Protein AF-A0A7J2QYZ5-F1 (afdb_monomer)

pLDDT: mean 73.88, std 9.66, range [44.34, 86.38]

Structure (mmCIF, N/CA/C/O backbone):
data_AF-A0A7J2QYZ5-F1
#
_entry.id   AF-A0A7J2QYZ5-F1
#
loop_
_atom_site.group_PDB
_atom_site.id
_atom_site.type_symbol
_atom_site.label_atom_id
_atom_site.label_alt_id
_atom_site.label_comp_id
_atom_site.label_asym_id
_atom_site.label_entity_id
_atom_site.label_seq_id
_atom_site.pdbx_PDB_ins_code
_atom_site.Cartn_x
_atom_site.Cartn_y
_atom_site.Cartn_z
_atom_site.occupancy
_atom_site.B_iso_or_equiv
_atom_site.auth_se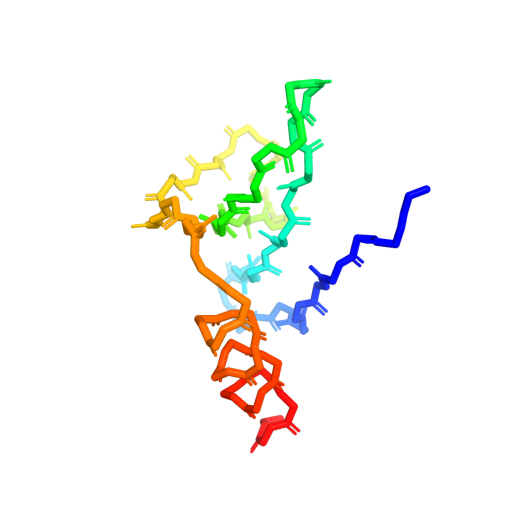q_id
_atom_site.auth_comp_id
_atom_site.auth_asym_id
_atom_site.auth_atom_id
_atom_site.pdbx_PDB_model_num
ATOM 1 N N . MET A 1 1 ? 2.841 10.481 8.205 1.00 48.09 1 MET A N 1
ATOM 2 C CA . MET A 1 1 ? 2.003 9.277 7.996 1.00 48.09 1 MET A CA 1
ATOM 3 C C . MET A 1 1 ? 2.897 8.172 7.443 1.00 48.09 1 MET A C 1
ATOM 5 O O . MET A 1 1 ? 3.578 8.436 6.461 1.00 48.09 1 MET A O 1
ATOM 9 N N . LYS A 1 2 ? 2.999 7.001 8.092 1.00 48.19 2 LYS A N 1
ATOM 10 C CA . LYS A 1 2 ? 3.821 5.887 7.576 1.00 48.19 2 LYS A CA 1
ATOM 11 C C . LYS A 1 2 ? 3.104 5.286 6.367 1.00 48.19 2 LYS A C 1
ATOM 13 O O . LYS A 1 2 ? 2.046 4.691 6.523 1.00 48.19 2 LYS A O 1
ATOM 18 N N . ILE A 1 3 ? 3.652 5.506 5.178 1.00 62.69 3 ILE A N 1
ATOM 19 C CA . ILE A 1 3 ? 3.153 4.914 3.939 1.00 62.69 3 ILE A CA 1
ATOM 20 C C . ILE A 1 3 ? 3.880 3.579 3.784 1.00 62.69 3 ILE A C 1
ATOM 22 O O . ILE A 1 3 ? 5.093 3.570 3.580 1.00 62.69 3 ILE A O 1
ATOM 26 N N . TYR A 1 4 ? 3.165 2.465 3.921 1.00 71.38 4 TYR A N 1
ATOM 27 C CA . TYR A 1 4 ? 3.727 1.145 3.636 1.00 71.38 4 TYR A CA 1
ATOM 28 C C . TYR A 1 4 ? 3.777 0.968 2.122 1.00 71.38 4 TYR A C 1
ATOM 30 O O . TYR A 1 4 ? 2.757 1.165 1.459 1.00 71.38 4 TYR A O 1
ATOM 38 N N . LYS A 1 5 ? 4.959 0.657 1.582 1.00 75.81 5 LYS A N 1
ATOM 39 C CA . LYS A 1 5 ? 5.181 0.449 0.149 1.00 75.81 5 LYS A CA 1
ATOM 40 C C . LYS A 1 5 ? 5.996 -0.814 -0.074 1.00 75.81 5 LYS A C 1
ATOM 42 O O . LYS A 1 5 ? 7.004 -0.997 0.606 1.00 75.81 5 LYS A O 1
ATOM 47 N N . THR A 1 6 ? 5.596 -1.646 -1.028 1.00 79.12 6 THR A N 1
ATOM 48 C CA . THR A 1 6 ? 6.445 -2.757 -1.481 1.00 79.12 6 THR A CA 1
ATOM 49 C C . THR A 1 6 ? 7.552 -2.239 -2.396 1.00 79.12 6 THR A C 1
ATOM 51 O O . THR A 1 6 ? 7.476 -1.125 -2.925 1.00 79.12 6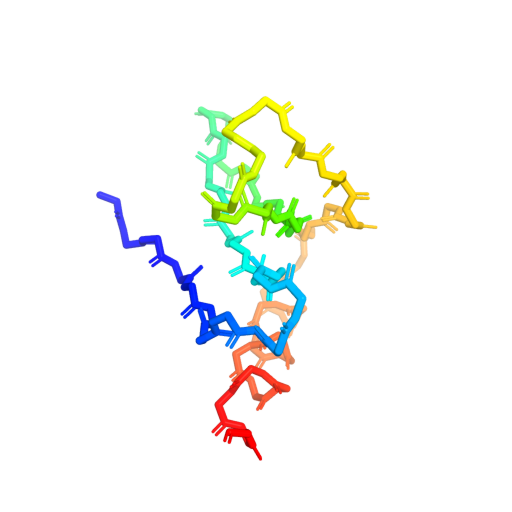 THR A O 1
ATOM 54 N N . LYS A 1 7 ? 8.571 -3.071 -2.638 1.00 81.31 7 LYS A N 1
ATOM 55 C CA . LYS A 1 7 ? 9.465 -2.853 -3.778 1.00 81.31 7 LYS A CA 1
ATOM 56 C C . LYS A 1 7 ? 8.660 -2.949 -5.086 1.00 81.31 7 LYS A C 1
ATOM 58 O O . LYS A 1 7 ? 7.721 -3.749 -5.149 1.00 81.31 7 LYS A O 1
ATOM 63 N N . PRO A 1 8 ? 8.993 -2.136 -6.099 1.00 84.69 8 PRO A N 1
ATOM 64 C CA . PRO A 1 8 ? 8.423 -2.285 -7.427 1.00 84.69 8 PRO A CA 1
ATOM 65 C C . PRO A 1 8 ? 8.871 -3.597 -8.069 1.00 84.69 8 PRO A C 1
ATOM 67 O O . PRO A 1 8 ? 10.012 -4.027 -7.897 1.00 84.69 8 PRO A O 1
ATOM 70 N N . ASP A 1 9 ? 7.960 -4.229 -8.803 1.00 84.75 9 ASP A N 1
ATOM 71 C CA . ASP A 1 9 ? 8.263 -5.386 -9.637 1.00 84.75 9 ASP A CA 1
ATOM 72 C C . ASP A 1 9 ? 9.002 -4.986 -10.930 1.00 84.75 9 ASP A C 1
ATOM 74 O O . ASP A 1 9 ? 9.270 -3.809 -11.190 1.00 84.75 9 ASP A O 1
ATOM 7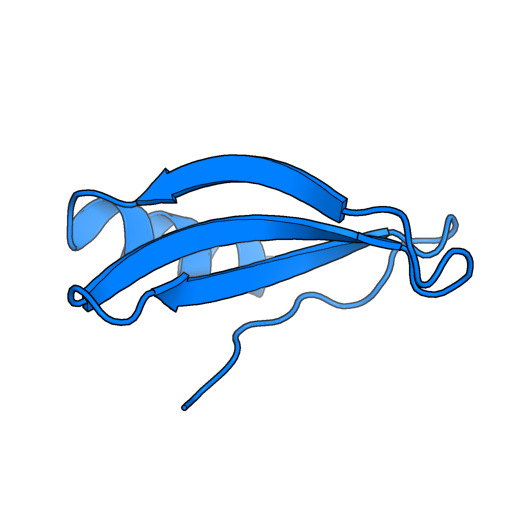8 N N . LYS A 1 10 ? 9.316 -5.975 -11.780 1.00 85.19 10 LYS A N 1
ATOM 79 C CA . LYS A 1 10 ? 9.985 -5.757 -13.079 1.00 85.19 10 LYS A CA 1
ATOM 80 C C . LYS A 1 10 ? 9.207 -4.859 -14.053 1.00 85.19 10 LYS A C 1
ATOM 82 O O . LYS A 1 10 ? 9.785 -4.384 -15.023 1.00 85.19 10 LYS A O 1
ATOM 87 N N . TYR A 1 11 ? 7.915 -4.641 -13.814 1.00 85.12 11 TYR A N 1
ATOM 88 C CA . TYR A 1 11 ? 7.043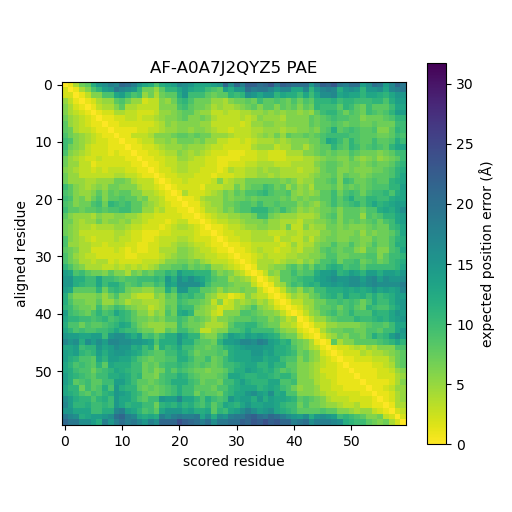 -3.772 -14.604 1.00 85.12 11 TYR A CA 1
ATOM 89 C C . TYR A 1 11 ? 6.827 -2.403 -13.934 1.00 85.12 11 TYR A C 1
ATOM 91 O O . TYR A 1 11 ? 6.110 -1.553 -14.467 1.00 85.12 11 TYR A O 1
ATOM 99 N N . GLY A 1 12 ? 7.458 -2.167 -12.780 1.00 82.94 12 GLY A N 1
ATOM 100 C CA . GLY A 1 12 ? 7.376 -0.924 -12.027 1.00 82.94 12 GLY A CA 1
ATOM 101 C C . GLY A 1 12 ? 6.166 -0.822 -11.099 1.00 82.94 12 GLY A C 1
ATOM 102 O O . GLY A 1 12 ? 5.950 0.249 -10.530 1.00 82.94 12 GLY A O 1
ATOM 103 N N . TRP A 1 13 ? 5.377 -1.885 -10.928 1.00 85.00 13 TRP A N 1
ATOM 104 C CA . TRP A 1 13 ? 4.212 -1.883 -10.042 1.00 85.00 13 TRP A CA 1
ATOM 105 C C . TRP A 1 13 ? 4.607 -2.179 -8.598 1.00 85.00 13 TRP A C 1
ATOM 107 O O . TRP A 1 13 ? 5.353 -3.114 -8.323 1.00 85.00 13 TRP A O 1
ATOM 117 N N . TYR A 1 14 ? 4.065 -1.409 -7.660 1.00 84.75 14 TYR A N 1
ATOM 118 C CA . TYR A 1 14 ? 4.211 -1.625 -6.223 1.00 84.75 14 TYR A CA 1
ATOM 119 C C . TYR A 1 14 ? 2.900 -1.340 -5.496 1.00 84.75 14 TYR A C 1
ATOM 121 O O . TYR A 1 14 ? 2.082 -0.536 -5.943 1.00 84.75 14 TYR A O 1
ATOM 129 N N . PHE A 1 15 ? 2.704 -1.991 -4.354 1.00 83.69 15 PHE A N 1
ATOM 130 C CA . PHE A 1 15 ? 1.566 -1.739 -3.483 1.00 83.69 15 PHE A CA 1
ATOM 131 C C . PHE A 1 15 ? 1.866 -0.603 -2.512 1.00 83.69 15 PHE A C 1
ATOM 133 O O . PHE A 1 15 ? 3.005 -0.420 -2.082 1.00 83.69 15 PHE A O 1
ATOM 140 N N . VAL A 1 16 ? 0.831 0.158 -2.167 1.00 82.94 16 VAL A N 1
ATOM 141 C CA . VAL A 1 16 ? 0.867 1.312 -1.274 1.00 82.94 16 VAL A CA 1
ATOM 142 C C . VAL A 1 16 ? -0.362 1.279 -0.378 1.00 82.94 16 VAL A C 1
ATOM 144 O O . VAL A 1 16 ? -1.477 1.193 -0.879 1.00 82.94 16 VAL A O 1
ATOM 147 N N . ILE A 1 17 ? -0.180 1.414 0.935 1.00 81.81 17 ILE A N 1
ATOM 148 C CA . ILE A 1 17 ? -1.298 1.641 1.860 1.00 81.81 17 ILE A CA 1
ATOM 149 C C . ILE A 1 17 ? -1.444 3.144 2.104 1.00 81.81 17 ILE A C 1
ATOM 151 O O . ILE A 1 17 ? -0.520 3.791 2.608 1.00 81.81 17 ILE A O 1
ATOM 155 N N . HIS A 1 18 ? -2.607 3.694 1.760 1.00 79.44 18 HIS A N 1
ATOM 156 C CA . HIS A 1 18 ? -2.985 5.078 2.035 1.00 79.44 18 HIS A CA 1
ATOM 157 C C . HIS A 1 18 ? -3.951 5.116 3.223 1.00 79.44 18 HIS A C 1
ATOM 159 O O . HIS A 1 18 ? -4.875 4.315 3.288 1.00 79.44 18 HIS A O 1
ATOM 165 N N . LYS A 1 19 ? -3.755 6.051 4.159 1.00 72.25 19 LYS A N 1
ATOM 166 C CA . LYS A 1 19 ? -4.757 6.382 5.179 1.00 72.25 19 LYS A CA 1
ATOM 167 C C . LYS A 1 19 ? -5.546 7.621 4.761 1.00 72.25 19 LYS A C 1
ATOM 169 O O . LYS A 1 19 ? -4.967 8.701 4.660 1.00 72.25 19 LYS A O 1
ATOM 174 N N . ASN A 1 20 ? -6.835 7.458 4.510 1.00 73.81 20 ASN A N 1
ATOM 175 C CA . ASN A 1 20 ? -7.737 8.549 4.173 1.00 73.81 20 ASN A CA 1
ATOM 176 C C . ASN A 1 20 ? -7.957 9.479 5.383 1.00 73.81 20 ASN A C 1
ATOM 178 O O . ASN A 1 20 ? -7.609 9.159 6.525 1.00 73.81 20 ASN A O 1
ATOM 182 N N . LYS A 1 21 ? -8.520 10.668 5.129 1.00 74.50 21 LYS A N 1
ATOM 183 C CA . LYS A 1 21 ? -8.751 11.698 6.163 1.00 74.50 21 LYS A CA 1
ATOM 184 C C . LYS A 1 21 ? -9.748 11.264 7.244 1.00 74.50 21 LYS A C 1
ATOM 186 O O . LYS A 1 21 ? -9.633 11.715 8.375 1.00 74.50 21 LYS A O 1
ATOM 191 N N . ASP A 1 22 ? -10.685 10.395 6.892 1.00 79.44 22 ASP A N 1
ATOM 192 C CA . ASP A 1 22 ? -11.674 9.764 7.777 1.00 79.44 22 ASP A CA 1
ATOM 193 C C . ASP A 1 22 ? -11.081 8.638 8.647 1.00 79.44 22 ASP A C 1
ATOM 195 O O . ASP A 1 22 ? -11.744 8.120 9.540 1.00 79.44 22 ASP A O 1
ATOM 199 N N . GLY A 1 23 ? -9.817 8.271 8.422 1.00 71.25 23 GLY A N 1
ATOM 200 C CA . GLY A 1 23 ? -9.120 7.232 9.167 1.00 71.25 23 GLY A CA 1
ATOM 201 C C . GLY A 1 23 ? -9.145 5.851 8.516 1.00 71.25 23 GLY A C 1
ATOM 202 O O . GLY A 1 23 ? -8.417 4.984 9.006 1.00 71.25 23 GLY A O 1
ATOM 203 N N . THR A 1 24 ? -9.881 5.667 7.414 1.00 76.88 24 THR A N 1
ATOM 204 C CA . THR A 1 24 ? -9.904 4.407 6.657 1.00 76.88 24 THR A CA 1
ATOM 205 C C . THR A 1 24 ? -8.558 4.147 5.984 1.00 76.88 24 THR A C 1
ATOM 207 O O . THR A 1 24 ? -7.814 5.074 5.642 1.00 76.88 24 THR A O 1
ATOM 210 N N . LEU A 1 25 ? -8.201 2.873 5.835 1.00 79.56 25 LEU A N 1
ATOM 211 C CA . LEU A 1 25 ? -6.980 2.448 5.157 1.00 79.56 25 LEU A CA 1
ATOM 212 C C . LEU A 1 25 ? -7.358 1.841 3.806 1.00 79.56 25 LEU A C 1
ATOM 214 O O . LEU A 1 25 ? -8.332 1.108 3.708 1.00 79.56 25 LEU A O 1
ATOM 218 N N . LYS A 1 26 ? -6.586 2.135 2.762 1.00 78.50 26 LYS A N 1
ATOM 219 C CA . LYS A 1 26 ? -6.828 1.616 1.415 1.00 78.50 26 LYS A CA 1
ATOM 220 C C . LYS A 1 26 ? -5.547 1.068 0.823 1.00 78.50 26 LYS A C 1
ATOM 222 O O . LYS A 1 26 ? -4.524 1.762 0.819 1.00 78.50 26 LYS A O 1
ATOM 227 N N . LEU A 1 27 ? -5.599 -0.164 0.324 1.00 82.56 27 LEU A N 1
ATOM 228 C CA . LEU A 1 27 ? -4.519 -0.717 -0.476 1.00 82.56 27 LEU A CA 1
ATOM 229 C C . LEU A 1 27 ? -4.699 -0.278 -1.927 1.00 82.56 27 LEU A C 1
ATOM 231 O O . LEU A 1 27 ? -5.716 -0.544 -2.567 1.00 82.56 27 LEU A O 1
ATOM 235 N N . MET A 1 28 ? -3.665 0.361 -2.453 1.00 84.38 28 MET A N 1
ATOM 236 C CA . MET A 1 28 ? -3.579 0.790 -3.839 1.00 84.38 28 MET A CA 1
ATOM 237 C C . MET A 1 28 ? -2.359 0.157 -4.496 1.00 84.38 28 MET A C 1
ATOM 239 O O . MET A 1 28 ? -1.337 -0.071 -3.851 1.00 84.38 28 MET A O 1
ATOM 243 N N . GLN A 1 29 ? -2.435 -0.075 -5.797 1.00 85.81 29 GLN A N 1
ATOM 244 C CA . GLN A 1 29 ? -1.284 -0.381 -6.629 1.00 85.81 29 GLN A CA 1
ATOM 245 C C . GLN A 1 29 ? -0.890 0.875 -7.402 1.00 85.81 29 GLN A C 1
ATOM 247 O O . GLN A 1 29 ? -1.743 1.562 -7.963 1.00 85.81 29 GLN A O 1
ATOM 252 N N . LYS A 1 30 ? 0.404 1.176 -7.446 1.00 84.50 30 LYS A N 1
ATOM 253 C CA . LYS A 1 30 ? 0.957 2.300 -8.196 1.00 84.50 30 LYS A CA 1
ATOM 254 C C . LYS A 1 30 ? 2.069 1.821 -9.107 1.00 84.50 30 LYS A C 1
ATOM 256 O O . LYS A 1 30 ? 2.868 0.977 -8.710 1.00 84.50 30 LYS A O 1
ATOM 261 N N . ASN A 1 31 ? 2.149 2.395 -10.301 1.00 86.38 31 ASN A N 1
ATOM 262 C CA . ASN A 1 31 ? 3.278 2.182 -11.191 1.00 86.38 31 ASN A CA 1
ATOM 263 C C . ASN A 1 31 ? 4.288 3.343 -11.077 1.00 86.38 31 ASN A C 1
ATOM 265 O O . ASN A 1 31 ? 3.910 4.515 -11.080 1.00 86.38 31 ASN A O 1
ATOM 269 N N . ILE A 1 32 ? 5.581 3.040 -10.934 1.00 83.75 32 ILE A N 1
ATOM 270 C CA . ILE A 1 32 ? 6.646 4.055 -10.862 1.00 83.75 32 ILE A CA 1
ATOM 271 C C . ILE A 1 32 ? 6.968 4.671 -12.229 1.00 83.75 32 ILE A C 1
ATOM 273 O O . ILE A 1 32 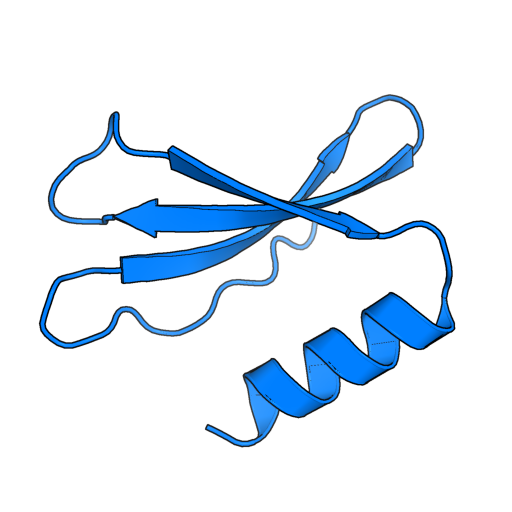? 7.299 5.851 -12.298 1.00 83.75 32 ILE A O 1
ATOM 277 N N . ASN A 1 33 ? 6.815 3.897 -13.304 1.00 83.06 33 ASN A N 1
ATOM 278 C CA . ASN A 1 33 ? 7.035 4.336 -14.681 1.00 83.06 33 ASN A CA 1
ATOM 279 C C . ASN A 1 33 ? 5.842 5.152 -15.208 1.00 83.06 33 ASN A C 1
ATOM 281 O O . ASN A 1 33 ? 6.001 5.970 -16.110 1.00 83.06 33 ASN A O 1
ATOM 285 N N . HIS A 1 34 ? 4.659 4.983 -14.606 1.00 77.06 34 HIS A N 1
ATOM 286 C CA . HIS A 1 34 ? 3.434 5.695 -14.965 1.00 77.06 34 HIS A CA 1
ATOM 287 C C . HIS A 1 34 ? 2.844 6.429 -13.752 1.00 77.06 34 HIS A C 1
ATOM 289 O O . HIS A 1 34 ? 1.959 5.936 -13.058 1.00 77.06 34 HIS A O 1
ATOM 295 N N . LEU A 1 35 ? 3.306 7.664 -13.514 1.00 65.81 35 LEU A N 1
ATOM 296 C CA . LEU A 1 35 ? 2.950 8.488 -12.342 1.00 65.81 35 LEU A CA 1
ATOM 297 C C . LEU A 1 35 ? 1.439 8.698 -12.109 1.00 65.81 35 LEU A C 1
ATOM 299 O O . LEU A 1 35 ? 1.038 8.968 -10.973 1.00 65.81 35 LEU A O 1
ATOM 303 N N . LYS A 1 36 ? 0.620 8.603 -13.166 1.00 72.94 36 LYS A N 1
ATOM 304 C CA . LYS A 1 36 ? -0.842 8.769 -13.118 1.00 72.94 36 LYS A CA 1
ATOM 305 C C . LYS A 1 36 ? -1.609 7.454 -12.943 1.00 72.94 36 LYS A C 1
ATOM 307 O O . LYS A 1 36 ? -2.805 7.509 -12.680 1.00 72.94 36 LYS A O 1
ATOM 312 N N . GLU A 1 37 ? -0.956 6.299 -13.061 1.00 75.31 37 GLU A N 1
ATOM 313 C CA . GLU A 1 37 ? -1.632 5.008 -12.943 1.00 75.31 37 GLU A CA 1
ATOM 314 C C . GLU A 1 37 ? -1.671 4.536 -11.491 1.00 75.31 37 GLU A C 1
ATOM 316 O O . GLU A 1 37 ? -0.685 4.061 -10.917 1.00 75.31 37 GLU A O 1
ATOM 321 N N . TRP A 1 38 ? -2.862 4.672 -10.918 1.00 78.75 38 TRP A N 1
ATOM 322 C CA . TRP A 1 38 ? -3.242 4.109 -9.634 1.00 78.75 38 TRP A CA 1
ATOM 323 C C . TRP A 1 38 ? -4.358 3.099 -9.860 1.00 78.75 38 TRP A C 1
ATOM 325 O O . TRP A 1 38 ? -5.278 3.349 -10.638 1.00 78.75 38 TRP A O 1
ATOM 335 N N . ARG A 1 39 ? -4.278 1.961 -9.177 1.00 76.44 39 ARG A N 1
ATOM 336 C CA . ARG A 1 39 ? -5.341 0.959 -9.149 1.00 76.44 39 ARG A CA 1
ATOM 337 C C . ARG A 1 39 ? -5.778 0.758 -7.716 1.00 76.44 39 ARG A C 1
ATOM 339 O O . ARG A 1 39 ? -4.959 0.430 -6.859 1.00 76.44 39 ARG A O 1
ATOM 346 N N . ASP A 1 40 ? -7.060 0.962 -7.468 1.00 75.12 40 ASP A N 1
ATOM 347 C CA . ASP A 1 40 ? -7.663 0.580 -6.203 1.00 75.12 40 ASP A CA 1
ATOM 348 C C . ASP A 1 40 ? -7.728 -0.944 -6.137 1.00 75.12 40 ASP A C 1
ATOM 350 O O . ASP A 1 40 ? -8.169 -1.585 -7.089 1.00 75.12 40 ASP A O 1
ATOM 354 N N . VAL A 1 41 ? -7.239 -1.518 -5.038 1.00 72.94 41 VAL A N 1
ATOM 355 C CA . VAL A 1 41 ? -7.219 -2.974 -4.862 1.00 72.94 41 VAL A CA 1
ATOM 356 C C . VAL A 1 41 ? -8.324 -3.379 -3.893 1.00 72.94 41 VAL A C 1
ATOM 358 O O . VAL A 1 41 ? -9.180 -4.174 -4.261 1.00 72.94 41 VAL A O 1
ATOM 361 N N . PHE A 1 42 ? -8.335 -2.807 -2.685 1.00 71.81 42 PHE A N 1
ATOM 362 C CA . PHE A 1 42 ? -9.413 -2.973 -1.706 1.00 71.81 42 PHE A CA 1
ATOM 363 C C . PHE A 1 42 ? -9.292 -1.970 -0.550 1.00 71.81 42 PHE A C 1
ATOM 365 O O . PHE A 1 42 ? -8.205 -1.461 -0.246 1.00 71.81 42 PHE A O 1
ATOM 372 N N . ASP A 1 43 ? -10.424 -1.711 0.098 1.00 69.94 43 ASP A N 1
ATOM 373 C CA . ASP A 1 43 ? -10.505 -0.979 1.360 1.00 69.94 43 ASP A CA 1
ATOM 374 C C . ASP A 1 43 ? -10.195 -1.925 2.534 1.00 69.94 43 ASP A C 1
ATOM 376 O O . ASP A 1 43 ? -10.575 -3.094 2.523 1.00 69.94 43 ASP A O 1
ATOM 380 N N . ILE A 1 44 ? -9.476 -1.426 3.536 1.00 70.50 44 ILE A N 1
ATOM 381 C CA . ILE A 1 44 ? -9.052 -2.161 4.732 1.00 70.50 44 ILE A CA 1
ATOM 382 C C . ILE A 1 44 ? -9.943 -1.676 5.874 1.00 70.50 44 ILE A C 1
ATOM 384 O O . ILE A 1 44 ? -9.794 -0.543 6.346 1.00 70.50 44 ILE A O 1
ATOM 388 N N . TRP A 1 45 ? -10.884 -2.525 6.280 1.00 64.38 45 TRP A N 1
ATOM 389 C CA . TRP A 1 45 ? -11.929 -2.178 7.244 1.00 64.38 45 TRP A CA 1
ATOM 390 C C . TRP A 1 45 ? -11.547 -2.603 8.662 1.00 64.38 45 TRP A C 1
ATOM 392 O O . TRP A 1 45 ? -11.857 -1.881 9.611 1.00 64.38 45 TRP A O 1
ATOM 402 N N . GLU A 1 46 ? -10.807 -3.708 8.814 1.00 71.19 46 GLU A N 1
ATOM 403 C CA . GLU A 1 46 ? -10.467 -4.263 10.124 1.00 71.19 46 GLU A CA 1
ATOM 404 C C . GLU A 1 46 ? -8.958 -4.299 10.412 1.00 71.19 46 GLU A C 1
ATOM 406 O O . GLU A 1 46 ? -8.088 -4.179 9.545 1.00 71.19 46 GLU A O 1
ATOM 411 N N . LYS A 1 47 ? -8.626 -4.416 11.702 1.00 65.50 47 LYS A N 1
ATOM 412 C CA . LYS A 1 47 ? -7.239 -4.412 12.190 1.00 65.50 47 LYS A CA 1
ATOM 413 C C . LYS A 1 47 ? -6.490 -5.688 11.777 1.00 65.50 47 LYS A C 1
ATOM 415 O O . LYS A 1 47 ? -5.289 -5.613 11.521 1.00 65.50 47 LYS A O 1
ATOM 420 N N . GLU A 1 48 ? -7.203 -6.810 11.673 1.00 66.94 48 GLU A N 1
ATOM 421 C CA . GLU A 1 48 ? -6.686 -8.108 11.213 1.00 66.94 48 GLU A CA 1
ATOM 422 C C . GLU A 1 48 ? -6.287 -8.076 9.731 1.00 66.94 48 GLU A C 1
ATOM 424 O O . GLU A 1 48 ? -5.206 -8.555 9.381 1.00 66.94 48 GLU A O 1
ATOM 429 N N . ASP A 1 49 ? -7.063 -7.399 8.880 1.00 67.88 49 ASP A N 1
ATOM 430 C CA . ASP A 1 49 ? -6.735 -7.201 7.460 1.00 67.88 49 ASP A CA 1
ATOM 431 C C . ASP A 1 49 ? -5.391 -6.484 7.278 1.00 67.88 49 ASP A C 1
ATOM 433 O O . ASP A 1 49 ? -4.607 -6.799 6.379 1.00 67.88 49 ASP A O 1
ATOM 437 N N . LEU A 1 50 ? -5.089 -5.522 8.158 1.00 68.75 50 LEU A N 1
ATOM 438 C CA . LEU A 1 50 ? -3.826 -4.790 8.141 1.00 68.75 50 LEU A CA 1
ATOM 439 C C . LEU A 1 50 ? -2.637 -5.673 8.546 1.00 68.75 50 LEU A C 1
ATOM 441 O O . LEU A 1 50 ? -1.540 -5.510 8.006 1.00 68.75 50 LEU A O 1
ATOM 445 N N . GLU A 1 51 ? -2.821 -6.571 9.514 1.00 71.19 51 GLU A N 1
ATOM 446 C CA . GLU A 1 51 ? -1.784 -7.524 9.921 1.00 71.19 51 GLU A CA 1
ATOM 447 C C . GLU A 1 51 ? -1.532 -8.569 8.836 1.00 71.19 51 GLU A C 1
ATOM 449 O O . GLU A 1 51 ? -0.371 -8.823 8.501 1.00 71.19 51 GLU A O 1
ATOM 454 N N . LEU A 1 52 ? -2.595 -9.083 8.210 1.00 67.25 52 LEU A N 1
ATOM 455 C CA . LEU A 1 52 ? -2.503 -9.981 7.062 1.00 67.25 52 LEU A CA 1
ATOM 456 C C . LEU A 1 52 ? -1.753 -9.313 5.901 1.00 67.25 52 LEU A C 1
ATOM 458 O O . LEU A 1 52 ? -0.830 -9.895 5.333 1.00 67.25 52 LEU A O 1
ATOM 462 N N . LEU A 1 53 ? -2.075 -8.050 5.604 1.00 71.25 53 LEU A N 1
ATOM 463 C CA . LEU A 1 53 ? -1.392 -7.261 4.580 1.00 71.25 53 LEU A CA 1
ATOM 464 C C . LEU A 1 53 ? 0.087 -7.065 4.872 1.00 71.25 53 LEU A C 1
ATOM 466 O O . LEU A 1 53 ? 0.918 -7.250 3.987 1.00 71.25 53 LEU A O 1
ATOM 470 N N . LYS A 1 54 ? 0.431 -6.693 6.108 1.00 67.81 54 LYS A N 1
ATOM 471 C CA . LYS A 1 54 ? 1.832 -6.547 6.516 1.00 67.81 54 LYS A CA 1
ATOM 472 C C . LYS A 1 54 ? 2.589 -7.860 6.371 1.00 67.81 54 LYS A C 1
ATOM 474 O O . LYS A 1 54 ? 3.740 -7.827 5.952 1.00 67.81 54 LYS A O 1
ATOM 479 N N . LYS A 1 55 ? 1.951 -8.989 6.687 1.00 68.88 55 LYS A N 1
ATOM 480 C CA . LYS A 1 55 ? 2.541 -10.322 6.563 1.00 68.88 55 LYS A CA 1
ATOM 481 C C . LYS A 1 55 ? 2.794 -10.693 5.097 1.00 68.88 55 LYS A C 1
ATOM 483 O O . LYS A 1 55 ? 3.930 -10.975 4.735 1.00 68.88 55 LYS A O 1
ATOM 488 N N . VAL A 1 56 ? 1.784 -10.551 4.236 1.00 63.84 56 VAL A N 1
ATOM 489 C CA . VAL A 1 56 ? 1.891 -10.810 2.786 1.00 63.84 56 VAL A CA 1
ATOM 490 C C . VAL A 1 56 ? 2.907 -9.882 2.103 1.00 63.84 56 VAL A C 1
ATOM 492 O O . VAL A 1 56 ? 3.588 -10.294 1.167 1.00 63.84 56 VAL A O 1
ATOM 495 N N . ILE A 1 57 ? 3.028 -8.635 2.566 1.00 67.12 57 ILE A N 1
ATOM 496 C CA . ILE A 1 57 ? 3.982 -7.654 2.031 1.00 67.12 57 ILE A CA 1
ATOM 497 C C . ILE A 1 57 ? 5.420 -7.914 2.508 1.00 67.12 57 ILE A C 1
ATOM 499 O O . ILE A 1 57 ? 6.338 -7.707 1.721 1.00 67.12 57 ILE A O 1
ATOM 503 N N . ASN A 1 58 ? 5.631 -8.337 3.760 1.00 62.44 58 ASN A N 1
ATOM 504 C CA . ASN A 1 58 ? 6.972 -8.571 4.319 1.00 62.44 58 ASN A CA 1
ATOM 505 C C . ASN A 1 58 ? 7.566 -9.950 3.990 1.00 62.44 58 ASN A C 1
ATOM 507 O O . ASN A 1 58 ? 8.777 -10.104 4.107 1.00 62.44 58 ASN A O 1
ATOM 511 N N . GLU A 1 59 ? 6.764 -10.949 3.610 1.00 53.91 59 GLU A N 1
ATOM 512 C CA . GLU A 1 59 ? 7.271 -12.279 3.214 1.00 53.91 59 GLU A CA 1
ATOM 513 C C . GLU A 1 59 ? 7.865 -12.326 1.784 1.00 53.91 59 GLU A C 1
ATOM 515 O O . GLU A 1 59 ? 8.213 -13.402 1.298 1.00 53.91 59 GLU A O 1
ATOM 520 N N . LYS A 1 60 ? 8.024 -11.180 1.104 1.00 44.34 60 LYS A N 1
ATOM 521 C CA . LYS A 1 60 ? 8.688 -11.051 -0.209 1.00 44.34 60 LYS A CA 1
ATOM 522 C C . LYS A 1 60 ? 9.866 -10.082 -0.177 1.00 44.34 60 LYS A C 1
ATOM 524 O O . LYS A 1 60 ? 10.857 -10.364 -0.887 1.00 44.34 60 LYS A O 1
#

Sequence (60 aa):
MKIYKTKPDKYGWYFVIHKNKDGTLKLMQKNINHLKEWRDVFDIWEKEDLELLKKVINEK

Nearest PDB structures (foldseek):
  4fma-assembly9_I  TM=4.722E-01  e=4.705E-01  Escherichia coli
  4fma-assembly5_E  TM=4.686E-01  e=5.965E-01  Escherichia coli
  5hil-assembly1_A  TM=4.524E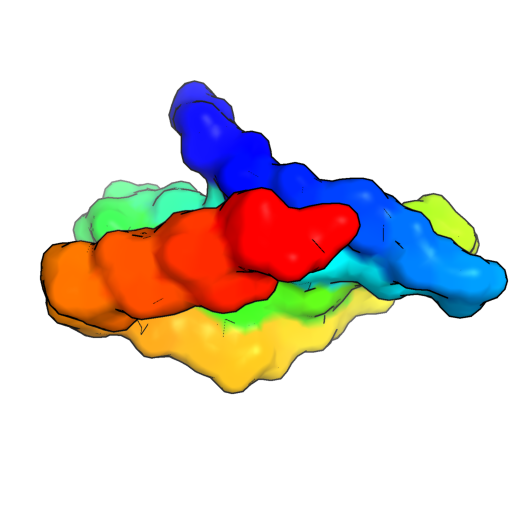-0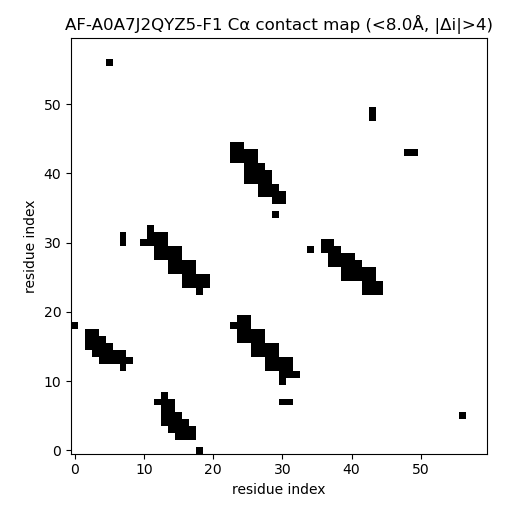1  e=1.018E+00  Methanohalophilus portucalensis FDF-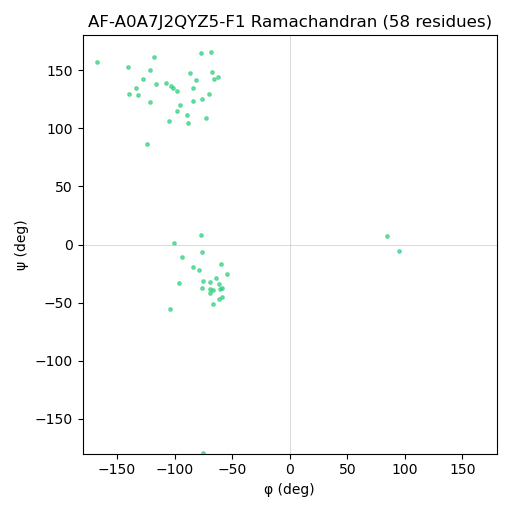1
  5gwx-assembly1_A  TM=4.182E-01  e=3.143E+00  Methanohalophilus portucalensis FDF-1
  5him-assembly1_A  TM=4.195E-01  e=3.539E+00  Methanohalophilus portucalensis FDF-1

Radius of gyration: 11.61 Å; Cα contacts (8 Å, |Δi|>4): 90; chains: 1; bounding box: 22×24×27 Å

Solvent-accessible surface area (backbone atoms only — not comparable to full-atom values): 3637 Å² total; per-residue (Å²): 133,90,67,53,65,52,76,58,48,100,84,26,44,24,45,36,43,47,71,48,96,89,67,49,36,32,42,29,38,37,32,72,85,40,87,86,49,69,41,85,73,49,77,46,89,51,75,64,57,52,52,52,49,52,48,68,58,69,78,109

Secondary structure (DSSP, 8-state):
----BPPP-TTSEEEEEEE-TTS-EEEEEEESS-TT-EEEEEEE-SHHHHHHHHHHHHT-

Foldseek 3Di:
DDWDWADADPQQKIWTWDQDPVRWIFIWIDGPVDRPDIGTDDTDDDPVSVVVVVVVRVVD

Mean pre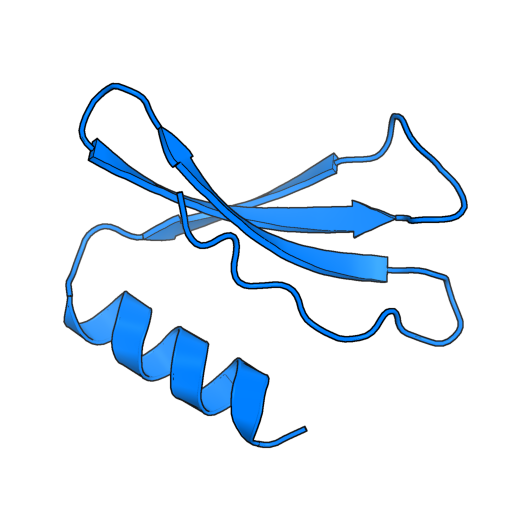dicted aligned error: 7.49 Å